Protein AF-A0A356NUP9-F1 (afdb_monomer)

Sequence (42 aa):
GRPSAVLVGLLPRDGGWHVIMTERAHHLAHHAGQISFPGGKV

pLDDT: mean 95.0, std 4.58, range [73.88, 98.0]

Mean predi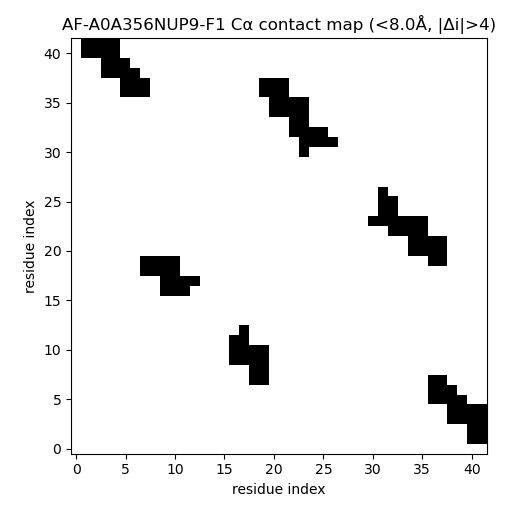cted aligned error: 3.18 Å

Structure (mmCIF, N/CA/C/O backbone):
data_AF-A0A356NUP9-F1
#
_entry.id   AF-A0A356NUP9-F1
#
loop_
_atom_site.group_PDB
_atom_site.id
_atom_site.type_symbol
_atom_site.label_atom_id
_atom_site.label_alt_id
_atom_site.label_comp_id
_atom_site.label_asym_id
_atom_site.label_entity_id
_atom_site.label_seq_id
_atom_site.pdbx_PDB_ins_code
_atom_site.Cartn_x
_atom_site.Cartn_y
_atom_site.Cartn_z
_atom_site.occupancy
_atom_site.B_iso_or_equiv
_atom_site.auth_seq_id
_atom_site.auth_comp_id
_atom_site.auth_asym_id
_atom_site.auth_atom_id
_atom_site.pdbx_PDB_model_num
ATOM 1 N N . GLY A 1 1 ? 19.555 9.064 -2.674 1.00 73.88 1 GLY A N 1
ATOM 2 C CA . GLY A 1 1 ? 18.156 8.606 -2.782 1.00 73.88 1 GLY A CA 1
ATOM 3 C C . GLY A 1 1 ? 17.313 9.743 -3.314 1.00 73.88 1 GLY A C 1
ATOM 4 O O . GLY A 1 1 ? 17.587 10.880 -2.962 1.00 73.88 1 GLY A O 1
ATOM 5 N N . ARG A 1 2 ? 16.356 9.460 -4.200 1.00 87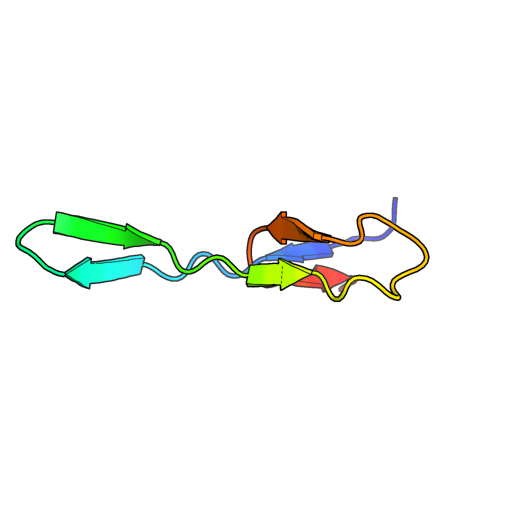.62 2 ARG A N 1
ATOM 6 C CA . ARG A 1 2 ? 15.393 10.460 -4.696 1.00 87.62 2 ARG A CA 1
ATOM 7 C C . ARG A 1 2 ? 14.252 10.547 -3.670 1.00 87.62 2 ARG A C 1
ATOM 9 O O . ARG A 1 2 ? 13.903 9.482 -3.154 1.00 87.62 2 ARG A O 1
ATOM 16 N N . PRO A 1 3 ? 13.688 11.729 -3.365 1.00 95.94 3 PRO A N 1
ATOM 17 C CA . PRO A 1 3 ? 12.534 11.832 -2.477 1.00 95.94 3 PRO A CA 1
ATOM 18 C C . PRO A 1 3 ? 11.427 10.869 -2.906 1.00 95.94 3 PRO A C 1
ATOM 20 O O . PRO A 1 3 ? 11.239 10.605 -4.093 1.00 95.94 3 PRO A O 1
ATOM 23 N N . SER A 1 4 ? 10.758 10.263 -1.937 1.00 95.81 4 SER A N 1
ATOM 24 C CA . SER A 1 4 ? 9.667 9.319 -2.167 1.00 95.81 4 SER A CA 1
ATOM 25 C C . SER A 1 4 ? 8.628 9.501 -1.075 1.00 95.81 4 SER A C 1
ATOM 27 O O . SER A 1 4 ? 8.966 9.887 0.044 1.00 95.81 4 SER A O 1
ATOM 29 N N . ALA A 1 5 ? 7.379 9.216 -1.409 1.00 97.31 5 ALA A N 1
ATOM 30 C CA . ALA A 1 5 ? 6.259 9.269 -0.489 1.00 97.31 5 ALA A CA 1
ATOM 31 C C . ALA A 1 5 ? 5.429 7.990 -0.612 1.00 97.31 5 ALA A C 1
ATOM 33 O O . ALA A 1 5 ? 5.442 7.308 -1.642 1.00 97.31 5 ALA A O 1
ATOM 34 N N . VA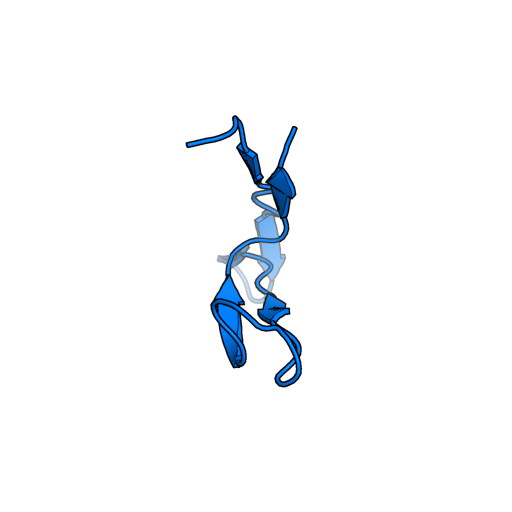L A 1 6 ? 4.709 7.672 0.458 1.00 97.75 6 VAL A N 1
ATOM 35 C CA . VAL A 1 6 ? 3.802 6.528 0.522 1.00 97.75 6 VAL A CA 1
ATOM 36 C C . VAL A 1 6 ? 2.442 6.967 1.042 1.00 97.75 6 VAL A C 1
ATOM 38 O O . VAL A 1 6 ? 2.336 7.923 1.810 1.00 97.75 6 VAL A O 1
ATOM 41 N N . LEU A 1 7 ? 1.411 6.238 0.634 1.00 97.75 7 LEU A N 1
ATOM 42 C CA . LEU A 1 7 ? 0.074 6.310 1.198 1.00 97.75 7 LEU A CA 1
ATOM 43 C C . LEU A 1 7 ? -0.068 5.237 2.282 1.00 97.75 7 LEU A C 1
ATOM 45 O O . LEU A 1 7 ? 0.111 4.050 2.015 1.00 97.75 7 LEU A O 1
ATOM 49 N N . VAL A 1 8 ? -0.471 5.649 3.484 1.00 97.94 8 VAL A N 1
ATOM 50 C CA . VAL A 1 8 ? -0.887 4.735 4.555 1.00 97.94 8 VAL A CA 1
ATOM 51 C C . VAL A 1 8 ? -2.412 4.748 4.632 1.00 97.94 8 VAL A C 1
ATOM 53 O O . VAL A 1 8 ? -3.007 5.613 5.270 1.00 97.94 8 VAL A O 1
ATOM 56 N N . GLY A 1 9 ? -3.053 3.814 3.927 1.00 97.31 9 GLY A N 1
ATOM 57 C CA . GLY A 1 9 ? -4.511 3.679 3.920 1.00 97.31 9 GLY A CA 1
ATOM 58 C C . GLY A 1 9 ? -5.005 2.859 5.109 1.00 97.31 9 GLY A C 1
ATOM 59 O O . GLY A 1 9 ? -4.757 1.656 5.140 1.00 97.31 9 GLY A O 1
ATOM 60 N N . LEU A 1 10 ? -5.704 3.499 6.054 1.00 97.69 10 LEU A N 1
ATOM 61 C CA . LEU A 1 10 ? -6.347 2.856 7.207 1.00 97.69 10 LEU A CA 1
ATOM 62 C C . LEU A 1 10 ? -7.819 2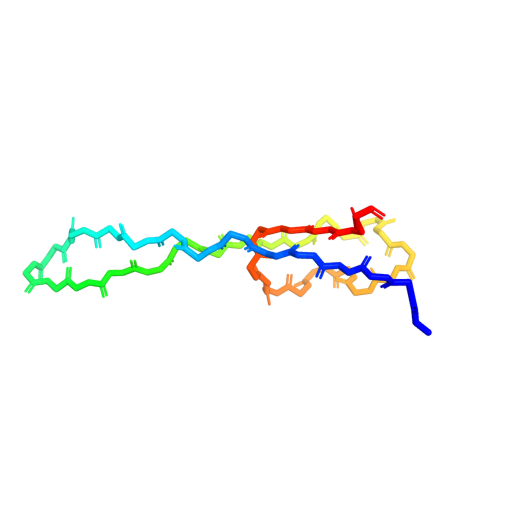.552 6.905 1.00 97.69 10 LEU A C 1
ATOM 64 O O . LEU A 1 10 ? -8.560 3.445 6.496 1.00 97.69 10 LEU A O 1
ATOM 68 N N . LEU A 1 11 ? -8.249 1.309 7.129 1.00 97.00 11 LEU A N 1
ATOM 69 C CA . LEU A 1 11 ? -9.626 0.868 6.900 1.00 97.00 11 LEU A CA 1
ATOM 70 C C . LEU A 1 11 ? -10.191 0.194 8.144 1.00 97.00 11 LEU A C 1
ATOM 72 O O . LEU A 1 11 ? -9.535 -0.695 8.689 1.00 97.00 11 LEU A O 1
ATOM 76 N N . PRO A 1 12 ? -11.412 0.549 8.569 1.00 97.31 12 PRO A N 1
ATOM 77 C CA . PRO A 1 12 ? -12.107 -0.213 9.587 1.00 97.31 12 PRO A CA 1
ATOM 78 C C . PRO A 1 12 ? -12.635 -1.513 8.965 1.00 97.31 12 PRO A C 1
ATOM 80 O O . PRO A 1 12 ? -13.373 -1.487 7.976 1.00 97.31 12 PRO A O 1
ATOM 83 N N . ARG A 1 13 ? -12.257 -2.660 9.530 1.00 95.94 13 ARG A N 1
ATOM 84 C CA . ARG A 1 13 ? -12.755 -3.982 9.131 1.00 95.94 13 ARG A CA 1
ATOM 85 C C . ARG A 1 13 ? -12.712 -4.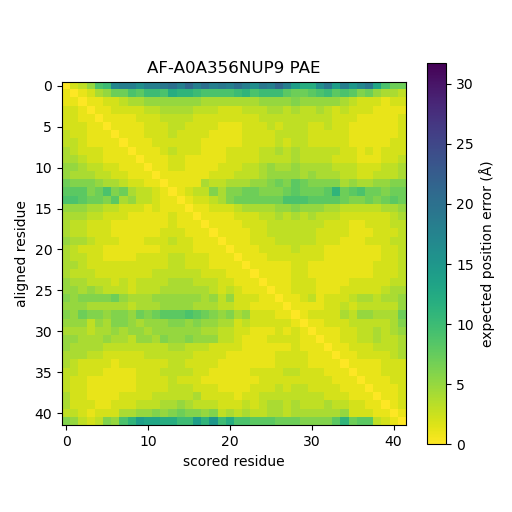929 10.326 1.00 95.94 13 ARG A C 1
ATOM 87 O O . ARG A 1 13 ? -11.821 -4.812 11.155 1.00 95.94 13 ARG A O 1
ATOM 94 N N . ASP A 1 14 ? -13.698 -5.817 10.437 1.00 94.06 14 ASP A N 1
ATOM 95 C CA . ASP A 1 14 ? -13.743 -6.886 11.449 1.00 94.06 14 ASP A CA 1
ATOM 96 C C . ASP A 1 14 ? -13.490 -6.401 12.896 1.00 94.06 14 ASP A C 1
ATOM 98 O O . ASP A 1 14 ? -12.867 -7.077 13.709 1.00 94.06 14 ASP A O 1
ATOM 102 N N . GLY A 1 15 ? -13.984 -5.199 13.223 1.00 96.25 15 GLY A N 1
ATOM 103 C CA . GLY A 1 15 ? -13.847 -4.592 14.553 1.00 96.25 15 GLY A CA 1
ATOM 104 C C . GLY A 1 15 ? -12.492 -3.932 14.842 1.00 96.25 15 GLY A C 1
ATOM 105 O O . GLY A 1 15 ? -12.274 -3.498 15.971 1.00 96.25 15 GLY A O 1
ATOM 106 N N . GLY A 1 16 ? -11.599 -3.817 13.853 1.00 97.69 16 GLY A N 1
ATOM 107 C CA . GLY A 1 16 ? -10.274 -3.210 13.999 1.00 97.69 16 GLY A CA 1
ATOM 108 C C . GLY A 1 16 ? -9.835 -2.354 12.808 1.00 97.69 16 GLY A C 1
ATOM 109 O O . GLY A 1 16 ? -10.550 -2.197 11.819 1.00 97.69 16 GLY A O 1
ATOM 110 N N . TRP A 1 17 ? -8.633 -1.781 12.915 1.00 97.94 17 TRP A N 1
ATOM 111 C CA . TRP A 1 17 ? -7.989 -1.040 11.828 1.00 97.94 17 TRP A CA 1
ATOM 112 C C . TRP A 1 17 ? -7.079 -1.954 11.015 1.00 97.94 17 TRP A C 1
ATOM 114 O O . TRP A 1 17 ? -6.230 -2.654 11.559 1.00 97.94 17 TRP A O 1
ATOM 124 N N . HIS A 1 18 ? -7.228 -1.892 9.700 1.00 98.00 18 HIS A N 1
ATOM 125 C CA . HIS A 1 18 ? -6.430 -2.619 8.727 1.00 98.00 18 HIS A CA 1
ATOM 126 C C . HIS A 1 18 ? -5.691 -1.641 7.817 1.00 98.00 18 HIS A C 1
ATOM 128 O O . HIS A 1 18 ? -6.122 -0.506 7.618 1.00 98.00 18 HIS A O 1
ATOM 134 N N . VAL A 1 19 ? -4.580 -2.098 7.246 1.00 97.50 19 VAL A N 1
ATOM 135 C CA . VAL A 1 19 ? -3.720 -1.307 6.363 1.00 97.50 19 VAL A CA 1
ATOM 136 C C . VAL A 1 19 ? -3.758 -1.882 4.951 1.00 97.50 19 VAL A C 1
ATOM 138 O O . VAL A 1 19 ? -3.593 -3.089 4.774 1.00 97.50 19 VAL A O 1
ATOM 141 N N . ILE A 1 20 ? -3.919 -1.023 3.939 1.00 96.50 20 ILE A N 1
ATOM 142 C CA . ILE A 1 20 ? -3.748 -1.440 2.538 1.00 96.50 20 ILE A CA 1
ATO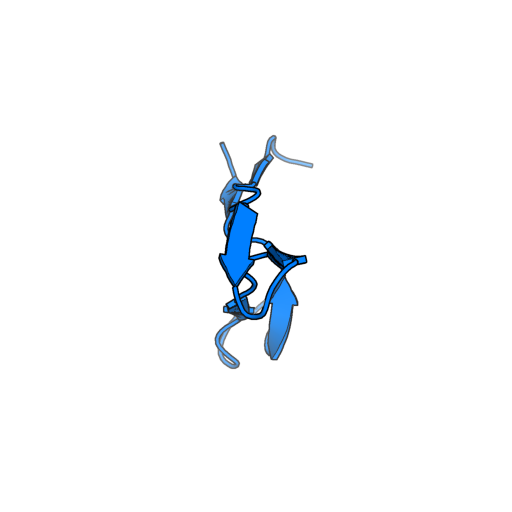M 143 C C . ILE A 1 20 ? -2.269 -1.647 2.242 1.00 96.50 20 ILE A C 1
ATOM 145 O O . ILE A 1 20 ? -1.453 -0.736 2.401 1.00 96.50 20 ILE A O 1
ATOM 149 N N . MET A 1 21 ? -1.954 -2.826 1.717 1.00 97.94 21 MET A N 1
ATOM 150 C CA . MET A 1 21 ? -0.645 -3.151 1.166 1.00 97.94 21 MET A CA 1
ATOM 151 C C . MET A 1 21 ? -0.788 -3.638 -0.275 1.00 97.94 21 MET A C 1
ATOM 153 O O . MET A 1 21 ? -1.861 -4.064 -0.699 1.00 97.94 21 MET A O 1
ATOM 157 N N . THR A 1 22 ? 0.302 -3.566 -1.030 1.00 97.25 22 T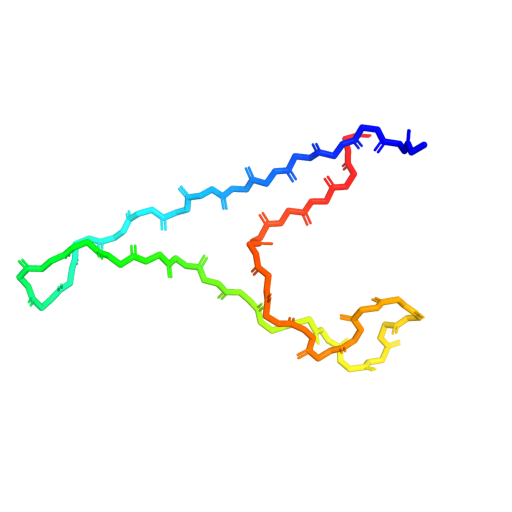HR A N 1
ATOM 158 C CA . THR A 1 22 ? 0.380 -4.044 -2.416 1.00 97.25 22 THR A CA 1
ATOM 159 C C . THR A 1 22 ? 1.506 -5.046 -2.550 1.00 97.25 22 THR A C 1
ATOM 161 O O . THR A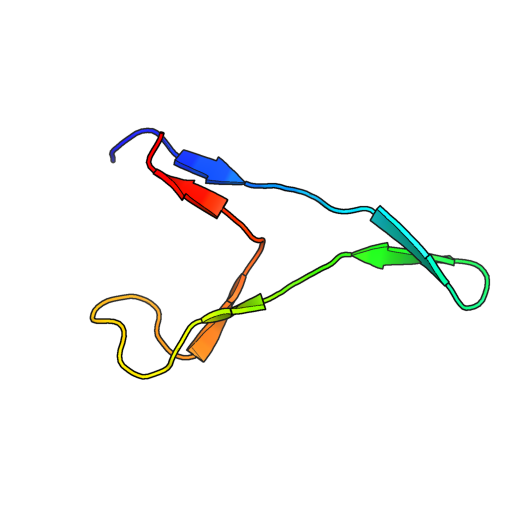 1 22 ? 2.568 -4.839 -1.966 1.00 97.25 22 THR A O 1
ATOM 164 N N . GLU A 1 23 ? 1.303 -6.084 -3.353 1.00 98.00 23 GLU A N 1
ATOM 165 C CA . GLU A 1 23 ? 2.401 -6.890 -3.872 1.00 98.00 23 GLU A CA 1
ATOM 166 C C . GLU A 1 23 ? 2.943 -6.238 -5.143 1.00 98.00 23 GLU A C 1
ATOM 168 O O . GLU A 1 23 ? 2.200 -5.919 -6.077 1.00 98.00 23 GLU A O 1
ATOM 173 N N . ARG A 1 24 ? 4.252 -5.996 -5.178 1.00 96.31 24 ARG A N 1
ATOM 174 C CA . ARG A 1 24 ? 4.895 -5.404 -6.346 1.00 96.31 24 ARG A CA 1
ATOM 175 C C . ARG A 1 24 ? 4.950 -6.402 -7.495 1.00 96.31 24 ARG A C 1
ATOM 177 O O . ARG A 1 24 ? 5.389 -7.532 -7.315 1.00 96.31 24 ARG A O 1
ATOM 184 N N . ALA A 1 25 ? 4.614 -5.943 -8.700 1.00 96.38 25 ALA A N 1
ATOM 185 C CA . ALA A 1 25 ? 4.686 -6.764 -9.906 1.00 96.38 25 ALA A CA 1
ATOM 186 C C . ALA A 1 25 ? 6.040 -7.489 -10.044 1.00 96.38 25 ALA A C 1
ATOM 188 O O . ALA A 1 25 ? 7.105 -6.878 -9.923 1.00 96.38 25 ALA A O 1
ATOM 189 N N . HIS A 1 26 ? 6.001 -8.793 -10.330 1.00 96.88 26 HIS A N 1
ATOM 190 C CA . HIS A 1 26 ? 7.202 -9.638 -10.350 1.00 96.88 26 HIS A CA 1
ATOM 191 C C . HIS A 1 26 ? 8.217 -9.274 -11.442 1.00 96.88 26 HIS A C 1
ATOM 193 O O . HIS A 1 26 ? 9.388 -9.614 -11.330 1.00 96.88 26 HIS A O 1
ATOM 199 N N . HIS A 1 27 ? 7.793 -8.575 -12.495 1.00 95.19 27 HIS A N 1
ATOM 200 C CA . HIS A 1 27 ? 8.672 -8.171 -13.595 1.00 95.19 27 HIS A CA 1
ATOM 201 C C . HIS A 1 27 ? 9.470 -6.887 -13.305 1.00 95.19 27 HIS A C 1
ATOM 203 O O . HIS A 1 27 ? 10.161 -6.371 -14.182 1.00 95.19 27 HIS A O 1
ATOM 209 N N . LEU A 1 28 ? 9.353 -6.314 -12.105 1.00 92.44 28 LEU A N 1
ATOM 210 C CA . LEU A 1 28 ? 10.077 -5.099 -11.753 1.00 92.44 28 LEU A CA 1
ATOM 211 C C . LEU A 1 28 ? 11.563 -5.380 -11.528 1.00 92.44 28 LEU A C 1
ATOM 213 O O . LEU A 1 28 ? 11.936 -6.266 -10.769 1.00 92.44 28 LEU A O 1
ATOM 217 N N . ALA A 1 29 ? 12.414 -4.533 -12.109 1.00 91.31 29 ALA A N 1
ATOM 218 C CA . ALA A 1 29 ? 13.867 -4.637 -11.957 1.00 91.31 29 ALA A CA 1
ATOM 219 C C . ALA A 1 29 ? 14.347 -4.525 -10.495 1.00 91.31 29 ALA A C 1
ATOM 221 O O . ALA A 1 29 ? 15.416 -5.019 -10.149 1.00 91.31 29 ALA A O 1
ATOM 222 N N . HIS A 1 30 ? 13.563 -3.876 -9.630 1.00 89.38 30 HIS A N 1
ATOM 223 C CA . HIS A 1 30 ? 13.873 -3.719 -8.213 1.00 89.38 30 HIS A CA 1
ATOM 224 C C . HIS A 1 30 ? 12.661 -4.087 -7.357 1.00 89.38 30 HIS A C 1
ATOM 226 O O . HIS A 1 30 ? 11.557 -3.599 -7.609 1.00 89.38 30 HIS A O 1
ATOM 232 N N . HIS A 1 31 ? 12.899 -4.881 -6.307 1.00 89.44 31 HIS A N 1
ATOM 233 C CA . HIS A 1 31 ? 11.909 -5.227 -5.278 1.00 89.44 31 HIS A CA 1
ATOM 234 C C . HIS A 1 31 ? 10.640 -5.919 -5.815 1.00 89.44 31 HIS A C 1
ATOM 236 O O . HIS A 1 31 ? 9.549 -5.731 -5.277 1.00 89.44 31 HIS A O 1
ATOM 242 N N . ALA A 1 32 ? 10.773 -6.706 -6.884 1.00 94.00 32 ALA A N 1
ATOM 243 C CA . ALA A 1 32 ? 9.711 -7.562 -7.408 1.00 94.00 32 ALA A CA 1
ATOM 244 C C . ALA A 1 32 ? 9.146 -8.509 -6.331 1.00 94.00 32 ALA A C 1
ATOM 246 O O . ALA A 1 32 ? 9.906 -9.071 -5.544 1.00 94.00 32 ALA A O 1
ATOM 247 N N . GLY A 1 33 ? 7.821 -8.682 -6.300 1.00 96.75 33 GLY A N 1
ATOM 248 C CA . GLY A 1 33 ? 7.115 -9.577 -5.373 1.00 96.75 33 GLY A CA 1
ATOM 249 C C . GLY A 1 33 ? 7.102 -9.130 -3.907 1.00 96.75 33 GLY A C 1
ATOM 250 O O . GLY A 1 33 ? 6.548 -9.820 -3.060 1.00 96.75 33 GLY A O 1
ATOM 251 N N . GLN A 1 34 ? 7.713 -7.993 -3.562 1.00 97.44 34 GLN A N 1
ATOM 252 C CA . GLN A 1 34 ? 7.683 -7.510 -2.182 1.00 97.44 34 GLN A CA 1
ATOM 253 C C . GLN A 1 34 ? 6.316 -6.920 -1.838 1.00 97.44 34 GLN A C 1
ATOM 255 O O . GLN A 1 34 ? 5.715 -6.206 -2.644 1.00 97.44 34 GLN A O 1
ATOM 260 N N . ILE A 1 35 ? 5.868 -7.170 -0.608 1.00 97.75 35 ILE A N 1
ATOM 261 C CA . ILE A 1 35 ? 4.726 -6.478 -0.016 1.00 97.75 35 ILE A CA 1
ATOM 262 C C . ILE A 1 35 ? 5.189 -5.101 0.460 1.00 97.75 35 ILE A C 1
ATOM 264 O O . ILE A 1 35 ? 6.127 -4.985 1.250 1.00 97.75 35 ILE A O 1
ATOM 268 N N . SER A 1 36 ? 4.542 -4.047 -0.024 1.00 96.69 36 SER A N 1
ATOM 269 C CA . SER A 1 36 ? 4.884 -2.665 0.311 1.00 96.69 36 SER A CA 1
ATOM 270 C C . SER A 1 36 ? 3.650 -1.785 0.447 1.00 96.69 36 SER A C 1
ATOM 272 O O . SER A 1 36 ? 2.588 -2.086 -0.104 1.00 96.69 36 SER A O 1
ATOM 274 N N . PHE A 1 37 ? 3.806 -0.651 1.134 1.00 97.88 37 PHE A N 1
ATOM 275 C CA . PHE A 1 37 ? 2.833 0.433 1.039 1.00 97.88 37 PHE A CA 1
ATOM 276 C C . PHE A 1 37 ? 2.717 0.924 -0.411 1.00 97.88 37 PHE A C 1
ATOM 278 O O . PHE A 1 37 ? 3.733 0.968 -1.118 1.00 97.88 37 PHE A O 1
ATOM 285 N N . PRO A 1 38 ? 1.518 1.337 -0.853 1.00 96.88 38 PRO A N 1
ATOM 286 C CA . PRO A 1 38 ? 1.376 2.085 -2.093 1.00 96.88 38 PRO A CA 1
ATOM 287 C C . PRO A 1 38 ? 2.216 3.364 -2.028 1.00 96.88 38 PRO A C 1
ATOM 289 O O . PRO A 1 38 ? 2.145 4.111 -1.054 1.00 96.88 38 PRO A O 1
ATOM 292 N N . GLY A 1 39 ? 3.017 3.638 -3.053 1.00 95.38 39 GLY A N 1
ATOM 293 C CA . GLY A 1 39 ? 3.871 4.820 -3.065 1.00 95.38 39 GLY A CA 1
ATOM 294 C C . GLY A 1 39 ? 4.918 4.803 -4.165 1.00 95.38 39 GLY A C 1
ATOM 295 O O . GLY A 1 39 ? 4.999 3.876 -4.973 1.00 95.38 39 GLY A O 1
ATOM 296 N N . GLY A 1 40 ? 5.733 5.850 -4.193 1.00 93.81 40 GLY A N 1
ATOM 297 C CA . GLY A 1 40 ? 6.721 6.041 -5.239 1.00 93.81 40 GLY A CA 1
ATOM 298 C C . GLY A 1 40 ? 7.558 7.294 -5.045 1.00 93.81 40 GLY A C 1
ATOM 299 O O . GLY A 1 40 ? 7.469 7.987 -4.033 1.00 93.81 40 GLY A O 1
ATOM 300 N N . LYS A 1 41 ? 8.405 7.557 -6.038 1.00 92.50 41 LYS A N 1
ATOM 301 C CA . LYS A 1 41 ? 9.222 8.771 -6.093 1.00 92.50 41 LYS A CA 1
ATOM 302 C C . LYS A 1 41 ? 8.314 10.003 -6.180 1.00 92.50 41 LYS A C 1
ATOM 304 O O . LYS A 1 41 ? 7.285 9.929 -6.848 1.00 92.50 41 LYS A O 1
ATOM 309 N N . VAL A 1 42 ? 8.720 11.088 -5.519 1.00 83.19 42 VAL A N 1
ATOM 310 C CA . VAL A 1 42 ? 8.143 12.434 -5.695 1.00 83.19 42 VAL A CA 1
ATOM 311 C C . VAL A 1 42 ? 8.785 13.098 -6.906 1.00 83.19 42 VAL A C 1
ATOM 313 O O . VAL A 1 42 ? 10.013 12.898 -7.095 1.00 83.19 42 VAL A O 1
#

Nearest PDB structures (foldseek):
  5qgk-assembly1_A  TM=9.350E-01  e=9.450E-02  Homo sapiens
  5t3p-assembly1_A  TM=8.757E-01  e=8.868E-02  Homo sapiens
  5qhg-assembly1_A  TM=9.338E-01  e=2.969E-01  Homo sapiens

Foldseek 3Di:
DAAKDFDFDWDDDPNDTDTDWDQADQPDPPNHRDIGGHMDGD

Solvent-accessible surface area (backbone atoms only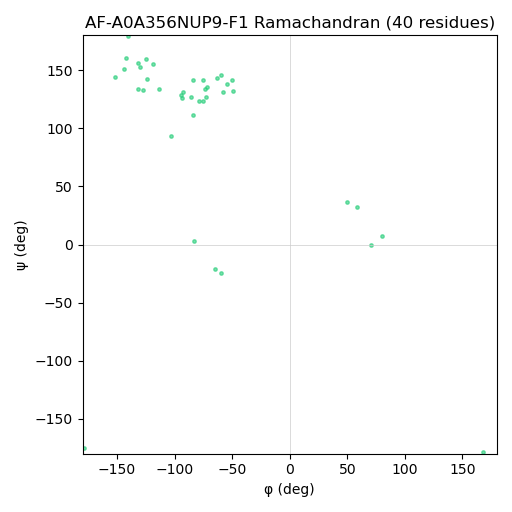 — not comparable to full-atom values): 2749 Å² total; per-residue (Å²): 135,77,61,62,51,69,52,84,47,77,41,84,52,99,94,41,83,43,73,58,68,39,72,34,60,69,88,42,97,68,71,40,60,39,77,38,61,49,66,47,73,107

Secondary structure (DSSP, 8-state):
---EEE---EEEETTEEEE--EEPPTT-TTTTT-EE-SEEE-

Radius of gyration: 12.75 Å; Cα contacts (8 Å, |Δi|>4): 61; chains: 1; bounding box: 32×22×28 Å